Protein AF-A0A813GDP4-F1 (afdb_monomer_lite)

Foldseek 3Di:
DPPDDPDFKDKDADQAQDDDDDDDDDDQVVDPPSSVVVNVVVSVVSLCRWPPHMDMDGPDPDPVSVVVCVVPQWDFPFKDKDWDFWDAQDQQPDDDPPDPDASWDFDKDWDDGRSDIDIADTHGGDYHDIDTRPTDTDIDGHTD

Organism: Polarella glacialis (NCBI:txid89957)

pLDDT: mean 70.44, std 11.89, range [38.59, 88.81]

Structure (mmCIF, N/CA/C/O backbone):
data_AF-A0A813GDP4-F1
#
_entry.id   AF-A0A813GDP4-F1
#
loop_
_atom_site.group_PDB
_atom_site.id
_atom_site.type_symbol
_atom_site.label_atom_id
_atom_site.label_alt_id
_atom_site.label_comp_id
_atom_site.label_asym_id
_atom_site.label_entity_id
_atom_site.label_seq_id
_atom_site.pdbx_PDB_ins_code
_atom_site.Cartn_x
_atom_site.Cartn_y
_atom_site.Cartn_z
_atom_site.occupancy
_atom_site.B_iso_or_equiv
_atom_site.auth_seq_id
_atom_site.auth_comp_id
_atom_site.auth_asym_id
_atom_site.auth_atom_id
_atom_site.pdbx_PDB_model_num
ATOM 1 N N . MET A 1 1 ? -28.511 -1.896 36.172 1.00 38.59 1 MET A N 1
ATOM 2 C CA . MET A 1 1 ? -28.538 -2.500 34.826 1.00 38.59 1 MET A CA 1
ATOM 3 C C . MET A 1 1 ? -27.211 -2.159 34.181 1.00 38.59 1 MET A C 1
ATOM 5 O O . MET A 1 1 ? -27.017 -1.007 33.819 1.00 38.59 1 MET A O 1
ATOM 9 N N . GLU A 1 2 ? -26.266 -3.098 34.154 1.00 50.94 2 GLU A N 1
ATOM 10 C CA . GLU A 1 2 ? -25.053 -2.928 33.351 1.00 50.94 2 GLU A CA 1
ATOM 11 C C . GLU A 1 2 ? -25.464 -2.956 31.880 1.00 50.94 2 GLU A C 1
ATOM 13 O O . GLU A 1 2 ? -25.823 -3.997 31.333 1.00 50.94 2 GLU A O 1
ATOM 18 N N . THR A 1 3 ? -25.502 -1.790 31.246 1.00 59.31 3 THR A N 1
ATOM 19 C CA . THR A 1 3 ? -25.700 -1.687 29.804 1.00 59.31 3 THR A CA 1
ATOM 20 C C . THR A 1 3 ? -24.364 -1.962 29.136 1.00 59.31 3 THR A C 1
ATOM 22 O O . THR A 1 3 ? -23.520 -1.072 29.035 1.00 59.31 3 THR A O 1
ATOM 25 N N . TRP A 1 4 ? -24.158 -3.209 28.722 1.00 62.81 4 TRP A N 1
ATOM 26 C CA . TRP A 1 4 ? -22.991 -3.581 27.935 1.00 62.81 4 TRP A CA 1
ATOM 27 C C . TRP A 1 4 ? -23.022 -2.844 26.588 1.00 62.81 4 TRP A C 1
ATOM 29 O O . TRP A 1 4 ? -24.043 -2.899 25.891 1.00 62.81 4 TRP A O 1
ATOM 39 N N . PRO A 1 5 ? -21.945 -2.153 26.182 1.00 64.25 5 PRO A N 1
ATOM 40 C CA . PRO A 1 5 ? -21.882 -1.580 24.850 1.00 64.25 5 PRO A CA 1
ATOM 41 C C . PRO A 1 5 ? -21.805 -2.718 23.825 1.00 64.25 5 PRO A C 1
ATOM 43 O O . PRO A 1 5 ? -20.897 -3.544 23.857 1.00 64.25 5 PRO A O 1
ATOM 46 N N . VAL A 1 6 ? -22.754 -2.762 22.886 1.00 72.50 6 VAL A N 1
ATOM 47 C CA . VAL A 1 6 ? -22.784 -3.771 21.805 1.00 72.50 6 VAL A CA 1
ATOM 48 C C . VAL A 1 6 ? -21.506 -3.719 20.947 1.00 72.50 6 VAL A C 1
ATOM 50 O O . VAL A 1 6 ? -21.101 -4.722 20.367 1.00 72.50 6 VAL A O 1
ATOM 53 N N . ILE A 1 7 ? -20.836 -2.561 20.903 1.00 71.50 7 ILE A N 1
ATOM 54 C CA . ILE A 1 7 ? -19.596 -2.322 20.159 1.00 71.50 7 ILE A CA 1
ATOM 55 C C . ILE A 1 7 ? -18.480 -1.962 21.149 1.00 71.50 7 ILE A C 1
ATOM 57 O O . ILE A 1 7 ? -18.526 -0.910 21.782 1.00 71.50 7 ILE A O 1
ATOM 61 N N . GLY A 1 8 ? -17.458 -2.817 21.260 1.00 75.38 8 GLY A N 1
ATOM 62 C CA . GLY A 1 8 ? -16.308 -2.584 22.147 1.00 75.38 8 GLY A CA 1
ATOM 63 C C . GLY A 1 8 ? -15.305 -1.559 21.601 1.00 75.38 8 GLY A C 1
ATOM 64 O O . GLY A 1 8 ? -14.800 -0.715 22.345 1.00 75.38 8 GLY A O 1
ATOM 65 N N . ALA A 1 9 ? -15.052 -1.593 20.290 1.00 75.69 9 ALA A N 1
ATOM 66 C CA . ALA A 1 9 ? -14.166 -0.665 19.596 1.00 75.69 9 ALA A CA 1
ATOM 67 C C . ALA A 1 9 ? -14.539 -0.533 18.114 1.00 75.69 9 ALA A C 1
ATOM 69 O O . ALA A 1 9 ? -15.115 -1.447 17.522 1.00 75.69 9 ALA A O 1
ATOM 70 N N . VAL A 1 10 ? -14.165 0.595 17.516 1.00 80.25 10 VAL A N 1
ATOM 71 C CA . VAL A 1 10 ? -14.281 0.869 16.081 1.00 80.25 10 VAL A CA 1
ATOM 72 C C . VAL A 1 10 ? -12.882 1.098 15.533 1.00 80.25 10 VAL A C 1
ATOM 74 O O . VAL A 1 10 ? -12.156 1.949 16.037 1.00 80.25 10 VAL A O 1
ATOM 77 N N . SER A 1 11 ? -12.501 0.349 14.502 1.00 77.50 11 SER A N 1
ATOM 78 C CA . SER A 1 11 ? -11.209 0.519 13.834 1.00 77.50 11 SER A CA 1
ATOM 79 C C . SER A 1 11 ? -11.403 1.141 12.458 1.00 77.50 11 SER A C 1
ATOM 81 O O . SER A 1 11 ? -12.233 0.666 11.685 1.00 77.50 11 SER A O 1
ATOM 83 N N . LEU A 1 12 ? -10.638 2.191 12.157 1.00 82.56 12 LEU A N 1
ATOM 84 C CA . LEU A 1 12 ? -10.614 2.846 10.850 1.00 82.56 12 LEU A CA 1
ATOM 85 C C . LEU A 1 12 ? -9.235 2.697 10.208 1.00 82.56 12 LEU A C 1
ATOM 87 O O . LEU A 1 12 ? -8.206 2.925 10.847 1.00 82.56 12 LEU A O 1
ATOM 91 N N . TYR A 1 13 ? -9.232 2.349 8.925 1.00 83.25 13 TYR A N 1
ATOM 92 C CA . TYR A 1 13 ? -8.043 2.285 8.083 1.00 83.25 13 TYR A CA 1
ATOM 93 C C . TYR A 1 13 ? -8.407 2.531 6.622 1.00 83.25 13 TYR A C 1
ATOM 95 O O . TYR A 1 13 ? -9.559 2.358 6.214 1.00 83.25 13 TYR A O 1
ATOM 103 N N . PHE A 1 14 ? -7.401 2.886 5.828 1.00 82.00 14 PHE A N 1
ATOM 104 C CA . PHE A 1 14 ? -7.511 2.941 4.375 1.00 82.00 14 PHE A CA 1
ATOM 105 C C . PHE A 1 14 ? -6.767 1.762 3.736 1.00 82.00 14 PHE A C 1
ATOM 107 O O . PHE A 1 14 ? -5.661 1.407 4.142 1.00 82.00 14 PHE A O 1
ATOM 114 N N . ALA A 1 15 ? -7.358 1.154 2.705 1.00 77.38 15 ALA A N 1
ATOM 115 C CA . ALA A 1 15 ? -6.690 0.106 1.928 1.00 77.38 15 ALA A CA 1
ATOM 116 C C . ALA A 1 15 ? -5.538 0.669 1.071 1.00 77.38 15 ALA A C 1
ATOM 118 O O . ALA A 1 15 ? -4.517 0.014 0.871 1.00 77.38 15 ALA A O 1
ATOM 119 N N . SER A 1 16 ? -5.695 1.904 0.597 1.00 76.75 16 SER A N 1
ATOM 120 C CA . SER A 1 16 ? -4.721 2.655 -0.194 1.00 76.75 16 SER A CA 1
ATOM 121 C C . SER A 1 16 ? -4.725 4.119 0.242 1.00 76.75 16 SER A C 1
ATOM 123 O O . SER A 1 16 ? -5.782 4.599 0.658 1.00 76.75 16 SER A O 1
ATOM 125 N N . PRO A 1 17 ? -3.601 4.850 0.122 1.00 81.69 17 PRO A N 1
ATOM 126 C CA . PRO A 1 17 ? -3.563 6.258 0.496 1.00 81.69 17 PRO A CA 1
ATOM 127 C C . PRO A 1 17 ? -4.619 7.043 -0.301 1.00 81.69 17 PRO A C 1
ATOM 129 O O . PRO A 1 17 ? -4.648 6.936 -1.532 1.00 81.69 17 PRO A O 1
ATOM 132 N N . PRO A 1 18 ? -5.520 7.783 0.370 1.00 83.19 18 PRO A N 1
ATOM 133 C CA . PRO A 1 18 ? -6.504 8.613 -0.307 1.00 83.19 18 PRO A CA 1
ATOM 134 C C . PRO A 1 18 ? -5.807 9.723 -1.097 1.00 83.19 18 PRO A C 1
ATOM 136 O O . PRO A 1 18 ? -4.815 10.290 -0.646 1.00 83.19 18 PRO A O 1
ATOM 139 N N . ARG A 1 19 ? -6.343 10.056 -2.276 1.00 83.19 19 ARG A N 1
ATOM 140 C CA . ARG A 1 19 ? -5.902 11.233 -3.034 1.00 83.19 19 ARG A CA 1
ATOM 141 C C . ARG A 1 19 ? -6.598 12.462 -2.467 1.00 83.19 19 ARG A C 1
ATOM 143 O O . ARG A 1 19 ? -7.808 12.600 -2.636 1.00 83.19 19 ARG A O 1
ATOM 150 N N . VAL A 1 20 ? -5.847 13.324 -1.787 1.00 85.19 20 VAL A N 1
ATOM 151 C CA . VAL A 1 20 ? -6.367 14.568 -1.212 1.00 85.19 20 VAL A CA 1
ATOM 152 C C . VAL A 1 20 ? -5.765 15.752 -1.958 1.00 85.19 20 VAL A C 1
ATOM 154 O O . VAL A 1 20 ? -4.559 15.991 -1.942 1.00 85.19 20 VAL A O 1
ATOM 157 N N . GLU A 1 21 ? -6.623 16.518 -2.621 1.00 83.75 21 GLU A N 1
ATOM 158 C CA . GLU A 1 21 ? -6.240 17.779 -3.248 1.00 83.75 21 GLU A CA 1
ATOM 159 C C . GLU A 1 21 ? -6.658 18.927 -2.336 1.00 83.75 21 GLU A C 1
ATOM 161 O O . GLU A 1 21 ? -7.840 19.230 -2.180 1.00 83.75 21 GLU A O 1
ATOM 166 N N . LEU A 1 22 ? -5.672 19.547 -1.687 1.00 82.06 22 LEU A N 1
ATOM 167 C CA . LEU A 1 22 ? -5.904 20.701 -0.830 1.00 82.06 22 LEU A CA 1
ATOM 168 C C . LEU A 1 22 ? -5.856 21.974 -1.664 1.00 82.06 22 LEU A C 1
ATOM 170 O O . LEU A 1 22 ? -4.815 22.347 -2.203 1.00 82.06 22 LEU A O 1
ATOM 174 N N . GLN A 1 23 ? -6.986 22.668 -1.726 1.00 81.56 23 GLN A N 1
ATOM 175 C CA . GLN A 1 23 ? -7.045 24.012 -2.279 1.00 81.56 23 GLN A CA 1
ATOM 176 C C . GLN A 1 23 ? -6.789 25.009 -1.151 1.00 81.56 23 GLN A C 1
ATOM 178 O O . GLN A 1 23 ? -7.618 25.194 -0.262 1.00 81.56 23 GLN A O 1
ATOM 183 N N . PHE A 1 24 ? -5.616 25.637 -1.162 1.00 76.44 24 PHE A N 1
ATOM 184 C CA . PHE A 1 24 ? -5.285 26.668 -0.187 1.00 76.44 24 PHE A CA 1
ATOM 185 C C . PHE A 1 24 ? -5.822 28.019 -0.653 1.00 76.44 24 PHE A C 1
ATOM 187 O O . PHE A 1 24 ? -5.361 28.561 -1.655 1.00 76.44 24 PHE A O 1
ATOM 194 N N . SER A 1 25 ? -6.742 28.602 0.109 1.00 74.44 25 SER A N 1
ATOM 195 C CA . SER A 1 25 ? -7.086 30.021 0.003 1.00 74.44 25 SER A CA 1
ATOM 196 C C . SER A 1 25 ? -6.291 30.817 1.049 1.00 74.44 25 SER A C 1
ATOM 198 O O . SER A 1 25 ? -6.457 30.574 2.244 1.00 74.44 25 SER A O 1
ATOM 200 N N . GLY A 1 26 ? -5.428 31.758 0.635 1.00 73.88 26 GLY A N 1
ATOM 201 C CA . GLY A 1 26 ? -4.724 32.685 1.545 1.00 73.88 26 GLY A CA 1
ATOM 202 C C . GLY A 1 26 ? -3.189 32.598 1.512 1.00 73.88 26 GLY A C 1
ATOM 203 O O . GLY A 1 26 ? -2.593 32.405 0.461 1.00 73.88 26 GLY A O 1
ATOM 204 N N . LEU A 1 27 ? -2.521 32.752 2.664 1.00 62.78 27 LEU A N 1
ATOM 205 C CA . LEU A 1 27 ? -1.047 32.788 2.790 1.00 62.78 27 LEU A CA 1
ATOM 206 C C . LEU A 1 27 ? -0.282 31.642 2.084 1.00 62.78 27 LEU A C 1
ATOM 208 O O . LEU A 1 27 ? 0.754 31.925 1.480 1.00 62.78 27 LEU A O 1
ATOM 212 N N . PRO A 1 28 ? -0.745 30.373 2.081 1.00 62.69 28 PRO A N 1
ATOM 213 C CA . PRO A 1 28 ? -0.007 29.289 1.432 1.00 62.69 28 PRO A CA 1
ATOM 214 C C . PRO A 1 28 ? 0.037 29.389 -0.096 1.00 62.69 28 PRO A C 1
ATOM 216 O O . PRO A 1 28 ? 0.936 28.811 -0.703 1.00 62.69 28 PRO A O 1
ATOM 219 N N . SER A 1 29 ? -0.900 30.116 -0.719 1.00 62.50 29 SER A N 1
ATOM 220 C CA . SER A 1 29 ? -0.912 30.324 -2.173 1.00 62.50 29 SER A CA 1
ATOM 221 C C . SER A 1 29 ? 0.048 31.428 -2.621 1.00 62.50 29 SER A C 1
ATOM 223 O O . SER A 1 29 ? 0.331 31.542 -3.809 1.00 62.50 29 SER A O 1
ATOM 225 N N . GLN A 1 30 ? 0.545 32.247 -1.689 1.00 71.44 30 GLN A N 1
ATOM 226 C CA . GLN A 1 30 ? 1.454 33.360 -1.984 1.00 71.44 30 GLN A CA 1
ATOM 227 C C . GLN A 1 30 ? 2.927 32.929 -2.005 1.00 71.44 30 GLN A C 1
ATOM 229 O O . GLN A 1 30 ? 3.755 33.607 -2.608 1.00 71.44 30 GLN A O 1
ATOM 234 N N . PHE A 1 31 ? 3.257 31.789 -1.384 1.00 75.25 31 PHE A N 1
ATOM 235 C CA . PHE A 1 31 ? 4.619 31.259 -1.333 1.00 75.25 31 PHE A CA 1
ATOM 236 C C . PHE A 1 31 ? 4.784 30.058 -2.277 1.00 75.25 31 PHE A C 1
ATOM 238 O O . PHE A 1 31 ? 4.201 28.995 -2.026 1.00 75.25 31 PHE A O 1
ATOM 245 N N . PRO A 1 32 ? 5.606 30.170 -3.339 1.00 76.19 32 PRO A N 1
ATOM 246 C CA . PRO A 1 32 ? 5.857 29.056 -4.245 1.00 76.19 32 PRO A CA 1
ATOM 247 C C . PRO A 1 32 ? 6.502 27.888 -3.485 1.00 76.19 32 PRO A C 1
ATOM 249 O O . PRO A 1 32 ? 7.463 28.057 -2.737 1.00 76.19 32 PRO A O 1
ATOM 252 N N . GLY A 1 33 ? 5.946 26.687 -3.650 1.00 80.62 33 GLY A N 1
ATOM 253 C CA . GLY A 1 33 ? 6.440 25.458 -3.017 1.00 80.62 33 GLY A CA 1
ATOM 254 C C . GLY A 1 33 ? 5.916 25.174 -1.602 1.00 80.62 33 GLY A C 1
ATOM 255 O O . GLY A 1 33 ? 6.034 24.036 -1.144 1.00 80.62 33 GLY A O 1
ATOM 256 N N . LEU A 1 34 ? 5.280 26.134 -0.917 1.00 83.50 34 LEU A N 1
ATOM 257 C CA . LEU A 1 34 ? 4.672 25.873 0.396 1.00 83.50 34 LEU A CA 1
ATOM 258 C C . LEU A 1 34 ? 3.442 24.966 0.268 1.00 83.50 34 LEU A C 1
ATOM 260 O O . LEU A 1 34 ? 3.330 23.987 1.002 1.00 83.50 34 LEU A O 1
ATOM 264 N N . ALA A 1 35 ? 2.578 25.228 -0.717 1.00 83.00 35 ALA A N 1
ATOM 265 C CA . ALA A 1 35 ? 1.415 24.390 -1.009 1.00 83.00 35 ALA A CA 1
ATOM 266 C C . ALA A 1 35 ? 1.802 22.919 -1.265 1.00 83.00 35 ALA A C 1
ATOM 268 O O . ALA A 1 35 ? 1.196 22.019 -0.693 1.00 83.00 35 ALA A O 1
ATOM 269 N N . GLN A 1 36 ? 2.870 22.674 -2.036 1.00 84.00 36 GLN A N 1
ATOM 270 C CA . GLN A 1 36 ? 3.379 21.319 -2.291 1.00 84.00 36 GLN A CA 1
ATOM 271 C C . GLN A 1 36 ? 3.919 20.649 -1.024 1.00 84.00 36 GLN A C 1
ATOM 273 O O . GLN A 1 36 ? 3.691 19.461 -0.815 1.00 84.00 36 GLN A O 1
ATOM 278 N N . LYS A 1 37 ? 4.609 21.397 -0.152 1.00 87.38 37 LYS A N 1
ATOM 279 C CA . LYS A 1 37 ? 5.090 20.859 1.129 1.00 87.38 37 LYS A CA 1
ATOM 280 C C . LYS A 1 37 ? 3.944 20.484 2.064 1.00 87.38 37 LYS A C 1
ATOM 282 O O . LYS A 1 37 ? 4.013 19.432 2.692 1.00 87.38 37 LYS A O 1
ATOM 287 N N . VAL A 1 38 ? 2.905 21.314 2.156 1.00 87.06 38 VAL A N 1
ATOM 288 C CA . VAL A 1 38 ? 1.736 21.012 2.997 1.00 87.06 38 VAL A CA 1
ATOM 289 C C . VAL A 1 38 ? 0.955 19.833 2.423 1.00 87.06 38 VAL A C 1
ATOM 291 O O . VAL A 1 38 ? 0.587 18.936 3.177 1.00 87.06 38 VAL A O 1
ATOM 294 N N . GLN A 1 39 ? 0.770 19.784 1.101 1.00 87.00 39 GLN A N 1
ATOM 295 C CA . GLN A 1 39 ? 0.138 18.643 0.442 1.00 87.00 39 GLN A CA 1
ATOM 296 C C . GLN A 1 39 ? 0.924 17.348 0.699 1.00 87.00 39 GLN A C 1
ATOM 298 O O . GLN A 1 39 ? 0.346 16.378 1.173 1.00 87.00 39 GLN A O 1
ATOM 303 N N . GLY A 1 40 ? 2.252 17.367 0.543 1.00 87.31 40 GLY A N 1
ATOM 304 C CA . GLY A 1 40 ? 3.101 16.213 0.850 1.00 87.31 40 GLY A CA 1
ATOM 305 C C . GLY A 1 40 ? 3.087 15.803 2.329 1.00 87.31 40 GLY A C 1
ATOM 306 O O . GLY A 1 40 ? 3.141 14.613 2.638 1.00 87.31 40 GLY A O 1
ATOM 307 N N . ALA A 1 41 ? 2.979 16.757 3.259 1.00 88.81 41 ALA A N 1
ATOM 308 C CA . ALA A 1 41 ? 2.841 16.457 4.685 1.00 88.81 41 ALA A CA 1
ATOM 309 C C . ALA A 1 41 ? 1.505 15.762 4.999 1.00 88.81 41 ALA A C 1
ATOM 311 O O . ALA A 1 41 ? 1.464 14.819 5.789 1.00 88.81 41 ALA A O 1
ATOM 312 N N . VAL A 1 42 ? 0.426 16.202 4.352 1.00 88.06 42 VAL A N 1
ATOM 313 C CA . VAL A 1 42 ? -0.912 15.615 4.492 1.00 88.06 42 VAL A CA 1
ATOM 314 C C . VAL A 1 42 ? -0.955 14.223 3.866 1.00 88.06 42 VAL A C 1
ATOM 316 O O . VAL A 1 42 ? -1.417 13.283 4.514 1.00 88.06 42 VAL A O 1
ATOM 319 N N . ASP A 1 43 ? -0.383 14.051 2.675 1.00 87.00 43 ASP A N 1
ATOM 320 C CA . ASP A 1 43 ? -0.233 12.741 2.034 1.00 87.00 43 ASP A CA 1
ATOM 321 C C . ASP A 1 43 ? 0.572 11.777 2.921 1.00 87.00 43 ASP A C 1
ATOM 323 O O . ASP A 1 43 ? 0.195 10.616 3.090 1.00 87.00 43 ASP A O 1
ATOM 327 N N . GLY A 1 44 ? 1.643 12.263 3.5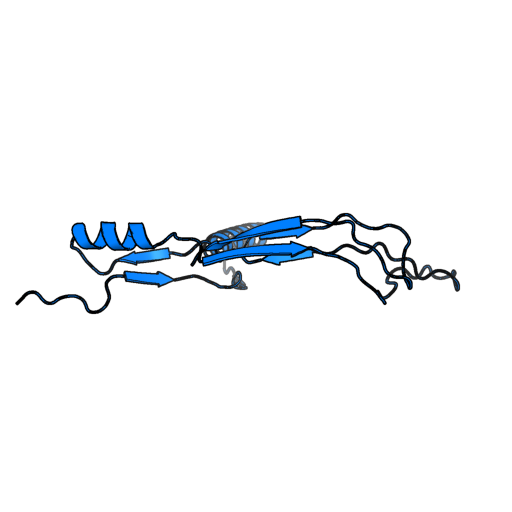60 1.00 85.44 44 GLY A N 1
ATOM 328 C CA . GLY A 1 44 ? 2.430 11.495 4.529 1.00 85.44 44 GLY A CA 1
ATOM 329 C C . GLY A 1 44 ? 1.634 11.096 5.777 1.00 85.44 44 GLY A C 1
ATOM 330 O O . GLY A 1 44 ? 1.751 9.963 6.253 1.00 85.44 44 GLY A O 1
ATOM 331 N N . MET A 1 45 ? 0.777 11.987 6.285 1.00 85.31 45 MET A N 1
ATOM 332 C CA . MET A 1 45 ? -0.119 11.687 7.405 1.00 85.31 45 MET A CA 1
ATOM 333 C C . MET A 1 45 ? -1.118 10.589 7.030 1.00 85.31 45 MET A C 1
ATOM 335 O O . MET A 1 45 ? -1.266 9.618 7.774 1.00 85.31 45 MET A O 1
ATOM 339 N N . PHE A 1 46 ? -1.745 10.680 5.858 1.00 84.25 46 PHE A N 1
ATOM 340 C CA . PHE A 1 46 ? -2.670 9.650 5.393 1.00 84.25 46 PHE A CA 1
ATOM 341 C C . PHE A 1 46 ? -1.975 8.328 5.063 1.00 84.25 46 PHE A C 1
ATOM 343 O O . PHE A 1 46 ? -2.531 7.273 5.359 1.00 84.25 46 PHE A O 1
ATOM 350 N N . ALA A 1 47 ? -0.745 8.351 4.542 1.00 80.81 47 ALA A N 1
ATOM 351 C CA . ALA A 1 47 ? 0.054 7.144 4.332 1.00 80.81 47 ALA A CA 1
ATOM 352 C C . ALA A 1 47 ? 0.310 6.380 5.645 1.00 80.81 47 ALA A C 1
ATOM 354 O O . ALA A 1 47 ? 0.375 5.149 5.644 1.00 80.81 47 ALA A O 1
ATOM 355 N N . SER A 1 48 ? 0.382 7.088 6.780 1.00 78.25 48 SER A N 1
ATOM 356 C CA . SER A 1 48 ? 0.483 6.471 8.109 1.00 78.25 48 SER A CA 1
ATOM 357 C C . SER A 1 48 ? -0.811 5.792 8.587 1.00 78.25 48 SER A C 1
ATOM 359 O O . SER A 1 48 ? -0.771 5.066 9.575 1.00 78.25 48 SER A O 1
ATOM 361 N N . TRP A 1 49 ? -1.945 6.003 7.908 1.00 78.38 49 TRP A N 1
ATOM 362 C CA . TRP A 1 49 ? -3.255 5.388 8.198 1.00 78.38 49 TRP A CA 1
ATOM 363 C C . TRP A 1 49 ? -3.667 4.328 7.165 1.00 78.38 49 TRP A C 1
ATOM 365 O O . TRP A 1 49 ? -4.810 3.861 7.154 1.00 78.38 49 TRP A O 1
ATOM 375 N N . VAL A 1 50 ? -2.747 3.974 6.269 1.00 81.25 50 VAL A N 1
ATOM 376 C CA . VAL A 1 50 ? -2.909 2.869 5.326 1.00 81.25 50 VAL A CA 1
ATOM 377 C C . VAL A 1 50 ? -2.392 1.590 5.965 1.00 81.25 50 VAL A C 1
ATOM 379 O O . VAL A 1 50 ? -1.421 1.618 6.728 1.00 81.25 50 VAL A O 1
ATOM 382 N N . LEU A 1 51 ? -2.999 0.460 5.603 1.00 76.25 51 LEU A N 1
ATOM 383 C CA . LEU A 1 51 ? -2.530 -0.864 6.007 1.00 76.25 51 LEU A CA 1
ATOM 384 C C . LEU A 1 51 ? -0.996 -1.000 5.876 1.00 76.25 51 LEU A C 1
ATOM 386 O O . LEU A 1 51 ? -0.414 -0.587 4.863 1.00 76.25 51 LEU A O 1
ATOM 390 N N . PRO A 1 52 ? -0.323 -1.580 6.888 1.00 65.75 52 PRO A N 1
ATOM 391 C CA . PRO A 1 52 ? -0.879 -2.305 8.041 1.00 65.75 52 PRO A CA 1
ATOM 392 C C . PRO A 1 52 ? -1.314 -1.415 9.222 1.00 65.75 52 PRO A C 1
ATOM 394 O O . PRO A 1 52 ? -1.657 -1.936 10.279 1.00 65.75 52 PRO A O 1
ATOM 397 N N . ASN A 1 53 ? -1.266 -0.090 9.083 1.00 74.38 53 ASN A N 1
ATOM 398 C CA . ASN A 1 53 ? -1.614 0.822 10.164 1.00 74.38 53 ASN A CA 1
ATOM 399 C C . ASN A 1 53 ? -3.125 1.090 10.173 1.00 74.38 53 ASN A C 1
ATOM 401 O O . ASN A 1 53 ? -3.690 1.530 9.173 1.00 74.38 53 ASN A O 1
ATOM 405 N N . PHE A 1 54 ? -3.766 0.879 11.322 1.00 73.06 54 PHE A N 1
ATOM 406 C CA . PHE A 1 54 ? -5.153 1.260 11.577 1.00 73.06 54 PHE A CA 1
ATOM 407 C C . PHE A 1 54 ? -5.254 2.039 12.892 1.00 73.06 54 PHE A C 1
ATOM 409 O O . PHE A 1 54 ? -4.377 1.953 13.756 1.00 73.06 54 PHE A O 1
ATOM 416 N N . LYS A 1 55 ? -6.314 2.832 13.047 1.00 76.38 55 LYS A N 1
ATOM 417 C CA . LYS A 1 55 ? -6.626 3.539 14.294 1.00 76.38 55 LYS A CA 1
ATOM 418 C C . LYS A 1 55 ? -7.842 2.897 14.943 1.00 76.38 55 LYS A C 1
ATOM 420 O O . LYS A 1 55 ? -8.919 2.908 14.353 1.00 76.38 55 LYS A O 1
ATOM 425 N N . SER A 1 56 ? -7.665 2.347 16.141 1.00 73.56 56 SER A N 1
ATOM 426 C CA . SER A 1 56 ? -8.754 1.835 16.971 1.00 73.56 56 SER A CA 1
ATOM 427 C C . SER A 1 56 ? -9.228 2.904 17.951 1.00 73.56 56 SER A C 1
ATOM 429 O O . SER A 1 56 ? -8.447 3.474 18.709 1.00 73.56 56 SER A O 1
ATOM 431 N N . PHE A 1 57 ? -10.530 3.161 17.943 1.00 79.50 57 PHE A N 1
ATOM 432 C CA . PHE A 1 57 ? -11.219 3.975 18.931 1.00 79.50 57 PHE A CA 1
ATOM 433 C C . PHE A 1 57 ? -12.025 3.053 19.833 1.00 79.50 57 PHE A C 1
ATOM 435 O O . PHE A 1 57 ? -12.923 2.343 19.376 1.00 79.50 57 PHE A O 1
ATOM 442 N N . HIS A 1 58 ? -11.706 3.059 21.120 1.00 75.62 58 HIS A N 1
ATOM 443 C CA . HIS A 1 58 ? -12.411 2.248 22.100 1.00 75.62 58 HIS A CA 1
ATOM 444 C C . HIS A 1 58 ? -13.618 3.023 22.627 1.00 75.62 58 HIS A C 1
ATOM 446 O O . HIS A 1 58 ? -13.488 4.149 23.100 1.00 75.62 58 HIS A O 1
ATOM 452 N N . LEU A 1 59 ? -14.805 2.422 22.523 1.00 72.81 59 LEU A N 1
ATOM 453 C CA . LEU A 1 59 ? -16.063 3.033 22.974 1.00 72.81 59 LEU A CA 1
ATOM 454 C C . LEU A 1 59 ? -16.415 2.640 24.418 1.00 72.81 59 LEU A C 1
ATOM 456 O O . LEU A 1 59 ? -17.409 3.102 24.974 1.00 72.81 59 LEU A O 1
ATOM 460 N N . THR A 1 60 ? -15.595 1.782 25.025 1.00 70.56 60 THR A N 1
ATOM 461 C CA . THR A 1 60 ? -15.786 1.246 26.373 1.00 70.56 60 THR A CA 1
ATOM 462 C C . THR A 1 60 ? -14.882 1.972 27.368 1.00 70.56 60 THR A C 1
ATOM 464 O O . THR A 1 60 ? -13.705 2.181 27.093 1.00 70.56 60 THR A O 1
ATOM 467 N N . ARG A 1 61 ? -15.433 2.348 28.531 1.00 65.12 61 ARG A N 1
ATOM 468 C CA . ARG A 1 61 ? -14.699 3.003 29.636 1.00 65.12 61 ARG A CA 1
ATOM 469 C C . ARG A 1 61 ? -14.066 2.023 30.629 1.00 65.12 61 ARG A C 1
ATOM 471 O O . ARG A 1 61 ? -13.405 2.452 31.563 1.00 65.12 61 ARG A O 1
ATOM 478 N N . ASP A 1 62 ? -14.316 0.732 30.455 1.00 69.75 62 ASP A N 1
ATOM 479 C CA . ASP A 1 62 ? -13.839 -0.315 31.350 1.00 69.75 62 ASP A CA 1
ATOM 480 C C . ASP A 1 62 ? -12.433 -0.786 30.935 1.00 69.75 62 ASP A C 1
ATOM 482 O O . ASP A 1 62 ? -12.239 -1.340 29.847 1.00 69.75 62 ASP A O 1
ATOM 486 N N . GLU A 1 63 ? -11.445 -0.555 31.802 1.00 66.50 63 GLU A N 1
ATOM 487 C CA . GLU A 1 63 ? -10.019 -0.822 31.554 1.00 66.50 63 GLU A CA 1
ATOM 488 C C . GLU A 1 63 ? -9.720 -2.300 31.274 1.00 66.50 63 GLU A C 1
ATOM 490 O O . GLU A 1 63 ? -8.813 -2.626 30.507 1.00 66.50 63 GLU A O 1
ATOM 495 N N . ARG A 1 64 ? -10.536 -3.219 31.803 1.00 60.81 64 ARG A N 1
ATOM 496 C CA . ARG A 1 64 ? -10.365 -4.665 31.575 1.00 60.81 64 ARG A CA 1
ATOM 497 C C . ARG A 1 64 ? -10.686 -5.081 30.137 1.00 60.81 64 ARG A C 1
ATOM 499 O O . ARG A 1 64 ? -10.047 -5.981 29.593 1.00 60.81 64 ARG A O 1
ATOM 506 N N . LEU A 1 65 ? -11.667 -4.428 29.511 1.00 61.06 65 LEU A N 1
ATOM 507 C CA . LEU A 1 65 ? -12.065 -4.692 28.122 1.00 61.06 65 LEU A CA 1
ATOM 508 C C . LEU A 1 65 ? -11.131 -4.015 27.113 1.00 61.06 65 LEU A C 1
ATOM 510 O O . LEU A 1 65 ? -10.950 -4.526 26.002 1.00 61.06 65 LEU A O 1
ATOM 514 N N . LEU A 1 66 ? -10.505 -2.908 27.517 1.00 63.62 66 LEU A N 1
ATOM 515 C CA . LEU A 1 66 ? -9.473 -2.217 26.746 1.00 63.62 66 LEU A CA 1
ATOM 516 C C . LEU A 1 66 ? -8.264 -3.137 26.511 1.00 63.62 66 LEU A C 1
ATOM 518 O O . LEU A 1 66 ? -7.922 -3.398 25.356 1.00 63.62 66 LEU A O 1
ATOM 522 N N . SER A 1 67 ? -7.723 -3.758 27.567 1.00 56.28 67 SER A N 1
ATOM 523 C CA . SER A 1 67 ? -6.554 -4.648 27.451 1.00 56.28 67 SER A CA 1
ATOM 524 C C . SER A 1 67 ? -6.794 -5.888 26.576 1.00 56.28 67 SER A C 1
ATOM 526 O O . SER A 1 67 ? -5.904 -6.309 25.839 1.00 56.28 67 SER A O 1
ATOM 528 N N . LEU A 1 68 ? -7.998 -6.474 26.606 1.00 57.69 68 LEU A N 1
ATOM 529 C CA . LEU A 1 68 ? -8.337 -7.640 25.772 1.00 57.69 68 LEU A CA 1
ATOM 530 C C . LEU A 1 68 ? -8.496 -7.283 24.287 1.00 57.69 68 LEU A C 1
ATOM 532 O O . LEU A 1 68 ? -8.220 -8.109 23.413 1.00 57.69 68 LEU A O 1
ATOM 536 N N . THR A 1 69 ? -8.949 -6.062 24.000 1.00 58.34 69 THR A N 1
ATOM 537 C CA . THR A 1 69 ? -9.124 -5.573 22.628 1.00 58.34 69 THR A CA 1
ATOM 538 C C . THR A 1 69 ? -7.780 -5.195 22.011 1.00 58.34 69 THR A C 1
ATOM 540 O O . THR A 1 69 ? -7.508 -5.577 20.874 1.00 58.34 69 THR A O 1
ATOM 543 N N . GLU A 1 70 ? -6.913 -4.518 22.768 1.00 59.28 70 GLU A N 1
ATOM 544 C CA . GLU A 1 70 ? -5.548 -4.178 22.345 1.00 59.28 70 GLU A CA 1
ATOM 545 C C . GLU A 1 70 ? -4.684 -5.429 22.123 1.00 59.28 70 GLU A C 1
ATOM 547 O O . GLU A 1 70 ? -3.960 -5.511 21.132 1.00 59.28 70 GLU A O 1
ATOM 552 N N . ALA A 1 71 ? -4.818 -6.453 22.974 1.00 53.69 71 ALA A N 1
ATOM 553 C CA . ALA A 1 71 ? -4.084 -7.711 22.823 1.00 53.69 71 ALA A CA 1
ATOM 554 C C . ALA A 1 71 ? -4.469 -8.501 21.555 1.00 53.69 71 ALA A C 1
ATOM 556 O O . ALA A 1 71 ? -3.631 -9.187 20.975 1.00 53.69 71 ALA A O 1
ATOM 557 N N . ARG A 1 72 ? -5.722 -8.394 21.087 1.00 56.28 72 ARG A N 1
ATOM 558 C CA . ARG A 1 72 ? -6.197 -9.051 19.851 1.00 56.28 72 ARG A CA 1
ATOM 559 C C . ARG A 1 72 ? -5.899 -8.259 18.578 1.00 56.28 72 ARG A C 1
ATOM 561 O O . ARG A 1 72 ? -6.059 -8.787 17.481 1.00 56.28 72 ARG A O 1
ATOM 568 N N . ALA A 1 73 ? -5.487 -7.002 18.712 1.00 57.94 73 ALA A N 1
ATOM 569 C CA . ALA A 1 73 ? -5.419 -6.046 17.616 1.00 57.94 73 ALA A CA 1
ATOM 570 C C . ALA A 1 73 ? -4.282 -6.313 16.611 1.00 57.94 73 ALA A C 1
ATOM 572 O O . ALA A 1 73 ? -4.275 -5.706 15.547 1.00 57.94 73 ALA A O 1
ATOM 573 N N . GLN A 1 74 ? -3.303 -7.176 16.912 1.00 56.47 74 GLN A N 1
ATOM 574 C CA . GLN A 1 74 ? -2.064 -7.222 16.119 1.00 56.47 74 GLN A CA 1
ATOM 575 C C . GLN A 1 74 ? -1.564 -8.604 15.701 1.00 56.47 74 GLN A C 1
ATOM 577 O O . GLN A 1 74 ? -0.393 -8.733 15.330 1.00 56.47 74 GLN A O 1
ATOM 582 N N . GLU A 1 75 ? -2.418 -9.627 15.671 1.00 63.69 75 GLU A N 1
ATOM 583 C CA . GLU A 1 75 ? -2.000 -10.881 15.045 1.00 63.69 75 GLU A CA 1
ATOM 584 C C . GLU A 1 75 ? -1.910 -10.724 13.516 1.00 63.69 75 GLU A C 1
ATOM 586 O O . GLU A 1 75 ? -2.866 -10.278 12.868 1.00 63.69 75 GLU A O 1
ATOM 591 N N . PRO A 1 76 ? -0.757 -11.058 12.906 1.00 65.25 76 PRO A N 1
ATOM 592 C CA . PRO A 1 76 ? -0.647 -11.075 11.460 1.00 65.25 76 PRO A CA 1
ATOM 593 C C . PRO A 1 76 ? -1.593 -12.132 10.885 1.00 65.25 76 PRO A C 1
ATOM 595 O O . PRO A 1 76 ? -1.551 -13.290 11.288 1.00 65.25 76 PRO A O 1
ATOM 598 N N . ILE A 1 77 ? -2.417 -11.746 9.906 1.00 74.69 77 ILE A N 1
ATOM 599 C CA . ILE A 1 77 ? -3.297 -12.683 9.187 1.00 74.69 77 ILE A CA 1
ATOM 600 C C . ILE A 1 77 ? -2.451 -13.727 8.446 1.00 74.69 77 ILE A C 1
ATOM 602 O O . ILE A 1 77 ? -2.860 -14.874 8.286 1.00 74.69 77 ILE A O 1
ATOM 606 N N . GLY A 1 78 ? -1.269 -13.327 7.972 1.00 76.50 78 GLY A N 1
ATOM 607 C CA . GLY A 1 78 ? -0.361 -14.211 7.258 1.00 76.50 78 GLY A CA 1
ATOM 608 C C . GLY A 1 78 ? 0.818 -13.474 6.640 1.00 76.50 78 GLY A C 1
ATOM 609 O O . GLY A 1 78 ? 1.037 -12.286 6.875 1.00 76.50 78 GLY A O 1
ATOM 610 N N . VAL A 1 79 ? 1.595 -14.188 5.829 1.00 80.38 79 VAL A N 1
ATOM 611 C CA . VAL A 1 79 ? 2.753 -13.631 5.123 1.00 80.38 79 VAL A CA 1
ATOM 612 C C . VAL A 1 79 ? 2.554 -13.786 3.626 1.00 80.38 79 VAL A C 1
ATOM 614 O O . VAL A 1 79 ? 2.392 -14.896 3.123 1.00 80.38 79 VAL A O 1
ATOM 617 N N . LEU A 1 80 ? 2.605 -12.671 2.905 1.00 81.25 80 LEU A N 1
ATOM 618 C CA . LEU A 1 80 ? 2.579 -12.657 1.453 1.00 81.25 80 LEU A CA 1
ATOM 619 C C . LEU A 1 80 ? 4.008 -12.712 0.922 1.00 81.25 80 LEU A C 1
ATOM 621 O O . LEU A 1 80 ? 4.789 -11.774 1.083 1.00 81.25 80 LEU A O 1
ATOM 625 N N . ARG A 1 81 ? 4.350 -13.825 0.273 1.00 83.69 81 ARG A N 1
ATOM 626 C CA . ARG A 1 81 ? 5.621 -13.982 -0.434 1.00 83.69 81 ARG A CA 1
ATOM 627 C C . ARG A 1 81 ? 5.411 -13.688 -1.911 1.00 83.69 81 ARG A C 1
ATOM 629 O O . ARG A 1 81 ? 4.836 -14.507 -2.623 1.00 83.69 81 ARG A O 1
ATOM 636 N N . VAL A 1 82 ? 5.919 -12.551 -2.375 1.00 82.19 82 VAL A N 1
ATOM 637 C CA . VAL A 1 82 ? 5.894 -12.203 -3.801 1.00 82.19 82 VAL A CA 1
ATOM 638 C C . VAL A 1 82 ? 7.249 -12.529 -4.413 1.00 82.19 82 VAL A C 1
ATOM 640 O O . VAL A 1 82 ? 8.295 -12.149 -3.880 1.00 82.19 82 VAL A O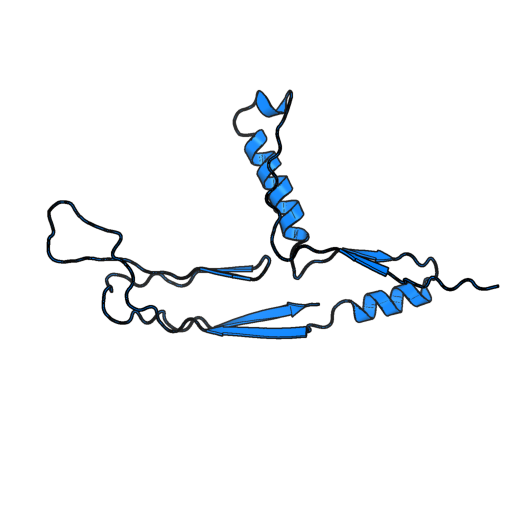 1
ATOM 643 N N . GLN A 1 83 ? 7.225 -13.250 -5.532 1.00 82.12 83 GLN A N 1
ATOM 644 C CA . GLN A 1 83 ? 8.408 -13.541 -6.329 1.00 82.12 83 GLN A CA 1
ATOM 645 C C . GLN A 1 83 ? 8.170 -13.053 -7.756 1.00 82.12 83 GLN A C 1
ATOM 647 O O . GLN A 1 83 ? 7.363 -13.619 -8.491 1.00 82.12 83 GLN A O 1
ATOM 652 N N . VAL A 1 84 ? 8.890 -12.004 -8.151 1.00 80.00 84 VAL A N 1
ATOM 653 C CA . VAL A 1 84 ? 8.894 -11.552 -9.546 1.00 80.00 84 VAL A CA 1
ATOM 654 C C . VAL A 1 84 ? 9.760 -12.519 -10.342 1.00 80.00 84 VAL A C 1
ATOM 656 O O . VAL A 1 84 ? 10.928 -12.714 -10.015 1.00 80.00 84 VAL A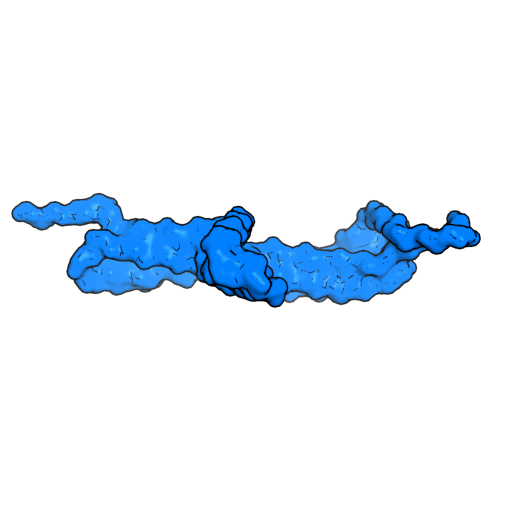 O 1
ATOM 659 N N . LEU A 1 85 ? 9.173 -13.166 -11.348 1.00 81.75 85 LEU A N 1
ATOM 660 C CA . LEU A 1 85 ? 9.868 -14.164 -12.163 1.00 81.75 85 LEU A CA 1
ATOM 661 C C . LEU A 1 85 ? 10.419 -13.546 -13.447 1.00 81.75 85 LEU A C 1
ATOM 663 O O . LEU A 1 85 ? 11.617 -13.588 -13.727 1.00 81.75 85 LEU A O 1
ATOM 667 N N . ARG A 1 86 ? 9.519 -13.019 -14.274 1.00 75.50 86 ARG A N 1
ATOM 668 C CA . ARG A 1 86 ? 9.819 -12.675 -15.658 1.00 75.50 86 ARG A CA 1
ATOM 669 C C . ARG A 1 86 ? 8.729 -11.783 -16.223 1.00 75.50 86 ARG A C 1
ATOM 671 O O . ARG A 1 86 ? 7.561 -11.963 -15.896 1.00 75.50 86 ARG A O 1
ATOM 678 N N . ALA A 1 87 ? 9.123 -10.888 -17.116 1.00 74.88 87 ALA A N 1
ATOM 679 C CA . ALA A 1 87 ? 8.208 -10.171 -17.990 1.00 74.88 87 ALA A CA 1
ATOM 680 C C . ALA A 1 87 ? 8.484 -10.582 -19.445 1.00 74.88 87 ALA A C 1
ATOM 682 O O . ALA A 1 87 ? 9.633 -10.813 -19.831 1.00 74.88 87 ALA A O 1
ATOM 683 N N . SER A 1 88 ? 7.438 -10.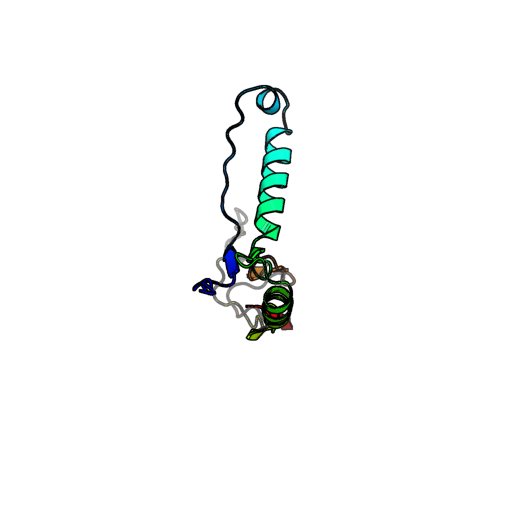714 -20.252 1.00 75.38 88 SER A N 1
ATOM 684 C CA . SER A 1 88 ? 7.514 -11.048 -21.679 1.00 75.38 88 SER A CA 1
ATOM 685 C C . SER A 1 88 ? 6.704 -10.032 -22.472 1.00 75.38 88 SER A C 1
ATOM 687 O O . SER A 1 88 ? 5.782 -9.437 -21.924 1.00 75.38 88 SER A O 1
ATOM 689 N N . HIS A 1 89 ? 7.044 -9.839 -23.749 1.00 72.06 89 HIS A N 1
ATOM 690 C CA . HIS A 1 89 ? 6.336 -8.908 -24.643 1.00 72.06 89 HIS A CA 1
ATOM 691 C C . HIS A 1 89 ? 6.240 -7.466 -24.109 1.00 72.06 89 HIS A C 1
ATOM 693 O O . HIS A 1 89 ? 5.238 -6.784 -24.293 1.00 72.06 89 HIS A O 1
ATOM 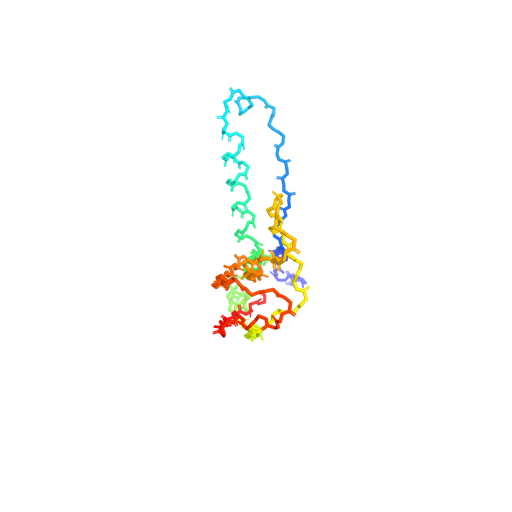699 N N . LEU A 1 90 ? 7.296 -6.993 -23.442 1.00 72.31 90 LEU A N 1
ATOM 700 C CA . LEU A 1 90 ? 7.405 -5.597 -23.026 1.00 72.31 90 LEU A CA 1
ATOM 701 C C . LEU A 1 90 ? 7.504 -4.697 -24.261 1.00 72.31 90 LEU A C 1
ATOM 703 O O . LEU A 1 90 ? 8.303 -4.966 -25.157 1.00 72.31 90 LEU A O 1
ATOM 707 N N . ALA A 1 91 ? 6.706 -3.631 -24.297 1.00 69.31 91 ALA A N 1
ATOM 708 C CA . ALA A 1 91 ? 6.778 -2.641 -25.360 1.00 69.31 91 ALA A CA 1
ATOM 709 C C . ALA A 1 91 ? 8.100 -1.864 -25.266 1.00 69.31 91 ALA A C 1
ATOM 711 O O . ALA A 1 91 ? 8.468 -1.358 -24.203 1.00 69.31 91 ALA A O 1
ATOM 712 N N . GLY A 1 92 ? 8.820 -1.766 -26.384 1.00 65.50 92 GLY A N 1
ATOM 713 C CA . GLY A 1 92 ? 10.023 -0.947 -26.473 1.00 65.50 92 GLY A CA 1
ATOM 714 C C . GLY A 1 92 ? 9.657 0.533 -26.445 1.00 65.50 92 GLY A C 1
ATOM 715 O O . GLY A 1 92 ? 9.114 1.041 -27.417 1.00 65.50 92 GLY A O 1
ATOM 716 N N . ALA A 1 93 ? 9.942 1.218 -25.338 1.00 64.25 93 ALA A N 1
ATOM 717 C CA . ALA A 1 93 ? 9.653 2.646 -25.199 1.00 64.25 93 ALA A CA 1
ATOM 718 C C . ALA A 1 93 ? 10.717 3.545 -25.856 1.00 64.25 93 ALA A C 1
ATOM 720 O O . ALA A 1 93 ? 10.417 4.679 -26.221 1.00 64.25 93 ALA A O 1
ATOM 721 N N . ASN A 1 94 ? 11.954 3.058 -26.014 1.00 58.47 94 ASN A N 1
ATOM 722 C CA . ASN A 1 94 ? 13.048 3.859 -26.553 1.00 58.47 94 ASN A CA 1
ATOM 723 C C . ASN A 1 94 ? 13.144 3.662 -28.072 1.00 58.47 94 ASN A C 1
ATOM 725 O O . ASN A 1 94 ? 13.683 2.663 -28.546 1.00 58.47 94 ASN A O 1
ATOM 729 N N . TRP A 1 95 ? 12.605 4.613 -28.832 1.00 57.50 95 TRP A N 1
ATOM 730 C CA . TRP A 1 95 ? 12.795 4.705 -30.276 1.00 57.50 95 TRP A CA 1
ATOM 731 C C . TRP A 1 95 ? 13.820 5.814 -30.541 1.00 57.50 95 TRP A C 1
ATOM 733 O O . TRP A 1 95 ? 13.539 6.994 -30.356 1.00 57.50 95 TRP A O 1
ATOM 743 N N . LEU A 1 96 ? 15.048 5.458 -30.931 1.00 57.50 96 LEU A N 1
ATOM 744 C CA . LEU A 1 96 ? 15.948 6.461 -31.502 1.00 57.50 96 LEU A CA 1
ATOM 745 C C . LEU A 1 96 ? 15.510 6.711 -32.945 1.00 57.50 96 LEU A C 1
ATOM 747 O O . LEU A 1 96 ? 15.492 5.786 -33.759 1.00 57.50 96 LEU A O 1
ATOM 751 N N . MET A 1 97 ? 15.173 7.964 -33.250 1.00 53.25 97 MET A N 1
ATOM 752 C CA . MET A 1 97 ? 14.818 8.451 -34.583 1.00 53.25 97 MET A CA 1
ATOM 753 C C . MET A 1 97 ? 16.006 8.207 -35.536 1.00 53.25 97 MET A C 1
ATOM 755 O O . MET A 1 97 ? 16.954 8.984 -35.567 1.00 53.25 97 MET A O 1
ATOM 759 N N . GLY A 1 98 ? 16.003 7.062 -36.230 1.00 58.03 98 GLY A N 1
ATOM 760 C CA . GLY A 1 98 ? 17.087 6.619 -37.121 1.00 58.03 98 GLY A CA 1
ATOM 761 C C . GLY A 1 98 ? 17.547 5.162 -36.954 1.00 58.03 98 GLY A C 1
ATOM 762 O O . GLY A 1 98 ? 18.269 4.668 -37.814 1.00 58.03 98 GLY A O 1
ATOM 763 N N . SER A 1 99 ? 17.124 4.442 -35.907 1.00 53.75 99 SER A N 1
ATOM 764 C CA . SER A 1 99 ? 17.443 3.014 -35.735 1.00 53.75 99 SER A CA 1
ATOM 765 C C . SER A 1 99 ? 16.204 2.147 -35.966 1.00 53.75 99 SER A C 1
ATOM 767 O O . SER A 1 99 ? 15.294 2.110 -35.144 1.00 53.75 99 SER A O 1
ATOM 769 N N . VAL A 1 100 ? 16.171 1.437 -37.095 1.00 54.19 100 VAL A N 1
ATOM 770 C CA . VAL A 1 100 ? 15.062 0.549 -37.505 1.00 54.19 100 VAL A CA 1
ATOM 771 C C . VAL A 1 100 ? 15.112 -0.818 -36.793 1.00 54.19 100 VAL A C 1
ATOM 773 O O . VAL A 1 100 ? 14.197 -1.622 -36.934 1.00 54.19 100 VAL A O 1
ATOM 776 N N . GLN A 1 101 ? 16.157 -1.114 -36.009 1.00 53.81 101 GLN A N 1
ATOM 777 C CA . GLN A 1 101 ? 16.505 -2.511 -35.708 1.00 53.81 101 GLN A CA 1
ATOM 778 C C . GLN A 1 101 ? 16.609 -2.894 -34.226 1.00 53.81 101 GLN A C 1
ATOM 780 O O . GLN A 1 101 ? 16.837 -4.064 -33.930 1.00 53.81 101 GLN A O 1
ATOM 785 N N . SER A 1 102 ? 16.428 -1.973 -33.275 1.00 54.03 102 SER A N 1
ATOM 786 C CA . SER A 1 102 ? 16.503 -2.333 -31.852 1.00 54.03 102 SER A CA 1
ATOM 787 C C . SER A 1 102 ? 15.511 -1.546 -31.006 1.00 54.03 102 SER A C 1
ATOM 789 O O . SER A 1 102 ? 15.774 -0.427 -30.572 1.00 54.03 102 SER A O 1
ATOM 791 N N . PHE A 1 103 ? 14.361 -2.167 -30.749 1.00 56.50 103 PHE A N 1
ATOM 792 C CA . PHE A 1 103 ? 13.463 -1.767 -29.673 1.00 56.50 103 PHE A CA 1
ATOM 793 C C . PHE A 1 103 ? 14.116 -2.159 -28.346 1.00 56.50 103 PHE A C 1
ATOM 795 O O . PHE A 1 103 ? 13.887 -3.256 -27.848 1.00 56.50 103 PHE A O 1
ATOM 802 N N . THR A 1 104 ? 14.967 -1.299 -27.786 1.00 61.62 104 THR A N 1
ATOM 803 C CA . THR A 1 104 ? 15.587 -1.542 -26.477 1.00 61.62 104 THR A CA 1
ATOM 804 C C . THR A 1 104 ? 14.768 -0.875 -25.374 1.00 61.62 104 THR A C 1
ATOM 806 O O . THR A 1 104 ? 14.281 0.246 -25.506 1.00 61.62 104 THR A O 1
ATOM 809 N N . SER A 1 105 ? 14.580 -1.584 -24.273 1.00 64.44 105 SER A N 1
ATOM 810 C CA . SER A 1 105 ? 13.925 -1.108 -23.065 1.00 64.44 105 SER A CA 1
ATOM 811 C C . SER A 1 105 ? 14.646 -1.752 -21.901 1.00 64.44 105 SER A C 1
ATOM 813 O O . SER A 1 105 ? 15.108 -2.893 -21.995 1.00 64.44 105 SER A O 1
ATOM 815 N N . ASP A 1 106 ? 14.762 -0.981 -20.831 1.00 76.62 106 ASP A N 1
ATOM 816 C CA . ASP A 1 106 ? 15.421 -1.374 -19.601 1.00 76.62 106 ASP A CA 1
ATOM 817 C C . ASP A 1 106 ? 14.331 -1.641 -18.550 1.00 76.62 106 ASP A C 1
ATOM 819 O O . ASP A 1 106 ? 14.026 -0.766 -17.730 1.00 76.62 106 ASP A O 1
ATOM 823 N N . PRO A 1 107 ? 13.643 -2.799 -18.609 1.00 77.38 107 PRO A N 1
ATOM 824 C CA . PRO A 1 107 ? 12.504 -3.062 -17.749 1.00 77.38 107 PRO A CA 1
ATOM 825 C C . PRO A 1 107 ? 12.907 -3.203 -16.283 1.00 77.38 107 PRO A C 1
ATOM 827 O O . PRO A 1 107 ? 13.934 -3.789 -15.929 1.00 77.38 107 PRO A O 1
ATOM 830 N N . TYR A 1 108 ? 12.019 -2.714 -15.425 1.00 82.62 108 TYR A N 1
ATOM 831 C CA . TYR A 1 108 ? 12.025 -2.906 -13.981 1.00 82.62 108 TYR A CA 1
ATOM 832 C C . TYR A 1 108 ? 10.576 -3.063 -13.503 1.00 82.62 108 TYR A C 1
ATOM 834 O O . TYR A 1 108 ? 9.639 -2.638 -14.177 1.00 82.62 108 TYR A O 1
ATOM 842 N N . CYS A 1 109 ? 10.384 -3.677 -12.342 1.00 83.12 109 CYS A N 1
ATOM 843 C CA . CYS A 1 109 ? 9.080 -3.854 -11.719 1.00 83.12 109 CYS A CA 1
ATOM 844 C C . CYS A 1 109 ? 9.030 -3.051 -10.415 1.00 83.12 109 CYS A C 1
ATOM 846 O O . CYS A 1 109 ? 9.998 -3.032 -9.651 1.00 83.12 109 CYS A O 1
ATOM 848 N N . ILE A 1 110 ? 7.901 -2.387 -10.172 1.00 86.69 110 ILE A N 1
ATOM 849 C CA . ILE A 1 110 ? 7.564 -1.798 -8.877 1.00 86.69 110 ILE A CA 1
ATOM 850 C C . ILE A 1 110 ? 6.440 -2.646 -8.284 1.00 86.69 110 ILE A C 1
ATOM 852 O O . ILE A 1 110 ? 5.384 -2.797 -8.892 1.00 86.69 110 ILE A O 1
ATOM 856 N N . LEU A 1 111 ? 6.683 -3.197 -7.101 1.00 85.31 111 LEU A N 1
ATOM 857 C CA . LEU A 1 111 ? 5.698 -3.890 -6.282 1.00 85.31 111 LEU A CA 1
ATOM 858 C C . LEU A 1 111 ? 5.246 -2.946 -5.170 1.00 85.31 111 LEU A C 1
ATOM 860 O O . LEU A 1 111 ? 6.079 -2.489 -4.390 1.00 85.31 111 LEU A O 1
ATOM 864 N N . GLN A 1 112 ? 3.946 -2.681 -5.078 1.00 81.12 112 GLN A N 1
ATOM 865 C CA . GLN A 1 112 ? 3.363 -1.842 -4.033 1.00 81.12 112 GLN A CA 1
ATOM 866 C C . GLN A 1 112 ? 2.300 -2.628 -3.264 1.00 81.12 112 GLN A C 1
ATOM 868 O O . GLN A 1 112 ? 1.376 -3.174 -3.864 1.00 81.12 112 GLN A O 1
ATOM 873 N N . LEU A 1 113 ? 2.441 -2.686 -1.941 1.00 77.50 113 LEU A N 1
ATOM 874 C CA . LEU A 1 113 ? 1.524 -3.362 -1.024 1.00 77.50 113 LEU A CA 1
ATOM 875 C C . LEU A 1 113 ? 1.300 -2.472 0.201 1.00 77.50 113 LEU A C 1
ATOM 877 O O . LEU A 1 113 ? 2.198 -2.298 1.026 1.00 77.50 113 LEU A O 1
ATOM 881 N N . GLY A 1 114 ? 0.101 -1.893 0.300 1.00 75.19 114 GLY A N 1
ATOM 882 C CA . GLY A 1 114 ? -0.214 -0.884 1.312 1.00 75.19 114 GLY A CA 1
ATOM 883 C C . GLY A 1 114 ? 0.767 0.289 1.236 1.00 75.19 114 GLY A C 1
ATOM 884 O O . GLY A 1 114 ? 0.928 0.909 0.184 1.00 75.19 114 GLY A O 1
ATOM 885 N N . SER A 1 115 ? 1.460 0.559 2.342 1.00 68.56 115 SER A N 1
ATOM 886 C CA . SER A 1 115 ? 2.524 1.570 2.426 1.00 68.56 115 SER A CA 1
ATOM 887 C C . SER A 1 115 ? 3.903 1.093 1.935 1.00 68.56 115 SER A C 1
ATOM 889 O O . SER A 1 115 ? 4.797 1.913 1.726 1.00 68.56 115 SER A O 1
ATOM 891 N N . SER A 1 116 ? 4.105 -0.211 1.726 1.00 74.00 116 SER A N 1
ATOM 892 C CA . SER A 1 116 ? 5.401 -0.773 1.324 1.00 74.00 116 SER A CA 1
ATOM 893 C C . SER A 1 116 ? 5.562 -0.763 -0.195 1.00 74.00 116 SER A C 1
ATOM 895 O O . SER A 1 116 ? 4.733 -1.317 -0.916 1.00 74.00 116 SER A O 1
ATOM 897 N N . THR A 1 117 ? 6.651 -0.172 -0.690 1.00 82.00 117 THR A N 1
ATOM 898 C CA . THR A 1 117 ? 6.993 -0.156 -2.121 1.00 82.00 117 THR A CA 1
ATOM 899 C C . THR A 1 117 ? 8.389 -0.725 -2.330 1.00 82.00 117 THR A C 1
ATOM 901 O O . THR A 1 117 ? 9.348 -0.263 -1.716 1.00 82.00 117 THR A O 1
ATOM 904 N N . VAL A 1 118 ? 8.518 -1.708 -3.219 1.00 83.31 118 VAL A N 1
ATOM 905 C CA . VAL A 1 118 ? 9.794 -2.332 -3.584 1.00 83.31 118 VAL A CA 1
ATOM 906 C C . VAL A 1 118 ? 10.006 -2.242 -5.081 1.00 83.31 118 VAL A C 1
ATOM 908 O O . VAL A 1 118 ? 9.121 -2.554 -5.873 1.00 83.31 118 VAL A O 1
ATOM 911 N N . ARG A 1 119 ? 11.213 -1.847 -5.475 1.00 83.88 119 ARG A N 1
ATOM 912 C CA . ARG A 1 119 ? 11.627 -1.759 -6.872 1.00 83.88 119 ARG A CA 1
ATOM 913 C C . ARG A 1 119 ? 12.665 -2.833 -7.175 1.00 83.88 119 ARG A C 1
ATOM 915 O O . ARG A 1 119 ? 13.642 -2.968 -6.443 1.00 83.88 119 ARG A O 1
ATOM 922 N N . THR A 1 120 ? 12.470 -3.580 -8.258 1.00 82.38 120 THR A N 1
ATOM 923 C CA . THR A 1 120 ? 13.465 -4.552 -8.731 1.00 82.38 120 THR A CA 1
ATOM 924 C C . THR A 1 120 ? 14.629 -3.851 -9.427 1.00 82.38 120 THR A C 1
ATOM 926 O O . THR A 1 120 ? 14.500 -2.721 -9.906 1.00 82.38 120 THR A O 1
ATOM 929 N N . SER A 1 121 ? 15.759 -4.547 -9.553 1.00 81.44 121 SER A N 1
ATOM 930 C CA . SER A 1 121 ? 16.850 -4.081 -10.405 1.00 81.44 121 SER A CA 1
ATOM 931 C C . SER A 1 121 ? 16.394 -3.951 -11.860 1.00 81.44 121 SER A C 1
ATOM 933 O O . SER A 1 121 ? 15.548 -4.705 -12.349 1.00 81.44 121 SER A O 1
ATOM 935 N N . THR A 1 122 ? 16.956 -2.956 -12.538 1.00 79.94 122 THR A N 1
ATOM 936 C CA . THR A 1 122 ? 16.737 -2.726 -13.961 1.00 79.94 122 THR A CA 1
ATOM 937 C C . THR A 1 122 ? 17.515 -3.759 -14.773 1.00 79.94 122 THR A C 1
ATOM 939 O O . THR A 1 122 ? 18.731 -3.888 -14.610 1.00 79.94 122 THR A O 1
ATOM 942 N N . VAL A 1 123 ? 16.839 -4.479 -15.668 1.00 76.62 123 VAL A N 1
ATOM 943 C CA . VAL A 1 123 ? 17.484 -5.418 -16.598 1.00 76.62 123 VAL A CA 1
ATOM 944 C C . VAL A 1 123 ? 17.815 -4.664 -17.877 1.00 76.62 123 VAL A C 1
ATOM 946 O O . VAL A 1 123 ? 16.907 -4.236 -18.575 1.00 76.62 123 VAL A O 1
ATOM 949 N N . ARG A 1 124 ? 19.104 -4.486 -18.185 1.00 68.44 124 ARG A N 1
ATOM 950 C CA . ARG A 1 124 ? 19.517 -3.723 -19.370 1.00 68.44 124 ARG A CA 1
ATOM 951 C C . ARG A 1 124 ? 19.387 -4.528 -20.664 1.00 68.44 124 ARG A C 1
ATOM 953 O O . ARG A 1 124 ? 19.804 -5.688 -20.706 1.00 68.44 124 ARG A O 1
ATOM 960 N N . GLY A 1 125 ? 18.874 -3.891 -21.718 1.00 60.16 125 GLY A N 1
ATOM 961 C CA . GLY A 1 125 ? 19.041 -4.336 -23.110 1.00 60.16 125 GLY A CA 1
ATOM 962 C C . GLY A 1 125 ? 18.337 -5.636 -23.524 1.00 60.16 125 GLY A C 1
ATOM 963 O O . GLY A 1 125 ? 18.824 -6.320 -24.424 1.00 60.16 125 GLY A O 1
ATOM 964 N N . ARG A 1 126 ? 17.216 -6.015 -22.892 1.00 55.62 126 ARG A N 1
ATOM 965 C CA . ARG A 1 126 ? 16.418 -7.190 -23.306 1.00 55.62 126 ARG A CA 1
ATOM 966 C C . ARG A 1 126 ? 14.945 -6.840 -23.481 1.00 55.62 126 ARG A C 1
ATOM 968 O O . ARG A 1 126 ? 14.230 -6.629 -22.501 1.00 55.62 126 ARG A O 1
ATOM 975 N N . VAL A 1 127 ? 14.494 -6.857 -24.733 1.00 55.41 127 VAL A N 1
ATOM 976 C CA . VAL A 1 127 ? 13.088 -6.699 -25.137 1.00 55.41 127 VAL A CA 1
ATOM 977 C C . VAL A 1 127 ? 12.768 -7.752 -26.188 1.00 55.41 127 VAL A C 1
ATOM 979 O O . VAL A 1 127 ? 13.608 -8.065 -27.025 1.00 55.41 127 VAL A O 1
ATOM 982 N N . GLY A 1 128 ? 11.572 -8.333 -26.129 1.00 49.28 128 GLY A N 1
ATOM 983 C CA . GLY A 1 128 ? 11.098 -9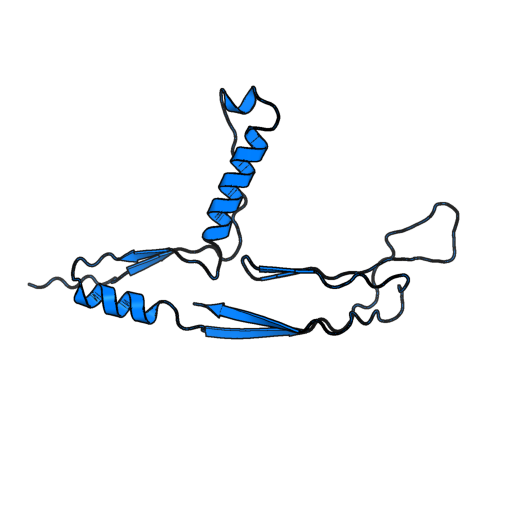.332 -27.097 1.00 49.28 128 GLY A CA 1
ATOM 984 C C . GLY A 1 128 ? 11.307 -10.786 -26.667 1.00 49.28 128 GLY A C 1
ATOM 985 O O . GLY A 1 128 ? 10.399 -11.592 -26.835 1.00 49.28 128 GLY A O 1
ATOM 986 N N . HIS A 1 129 ? 12.419 -11.112 -26.004 1.00 48.75 129 HIS A N 1
ATOM 987 C CA . HIS A 1 129 ? 12.579 -12.388 -25.301 1.00 48.75 129 HIS A CA 1
ATOM 988 C C . HIS A 1 129 ? 12.405 -12.208 -23.800 1.00 48.75 129 HIS A C 1
ATOM 990 O O . HIS A 1 129 ? 12.755 -11.180 -23.232 1.00 48.75 129 HIS A O 1
ATOM 996 N N . SER A 1 130 ? 11.849 -13.233 -23.166 1.00 48.53 130 SER A N 1
ATOM 997 C CA . SER A 1 130 ? 11.586 -13.303 -21.739 1.00 48.53 130 SER A CA 1
ATOM 998 C C . SER A 1 130 ? 12.673 -12.678 -20.850 1.00 48.53 130 SER A C 1
ATOM 1000 O O . SER A 1 130 ? 13.736 -13.271 -20.640 1.00 48.53 130 SER A O 1
ATOM 1002 N N . SER A 1 131 ? 12.391 -11.514 -20.273 1.00 54.50 131 SER A N 1
ATOM 1003 C CA . SER A 1 131 ? 13.307 -10.824 -19.370 1.00 54.50 131 SER A CA 1
ATOM 1004 C C . SER A 1 131 ? 13.171 -11.433 -17.979 1.00 54.50 131 SER A C 1
ATOM 1006 O O . SER A 1 131 ? 12.189 -11.185 -17.283 1.00 54.50 131 SER A O 1
ATOM 1008 N N . CYS A 1 132 ? 14.129 -12.279 -17.585 1.00 52.03 132 CYS A N 1
ATOM 1009 C CA . CYS A 1 132 ? 14.231 -12.793 -16.218 1.00 52.03 132 CYS A CA 1
ATOM 1010 C C . CYS A 1 132 ? 14.625 -11.643 -15.283 1.00 52.03 132 CYS A C 1
ATOM 1012 O O . CYS A 1 132 ? 15.779 -11.213 -15.271 1.00 52.03 132 CYS A O 1
ATOM 1014 N N . LEU A 1 133 ? 13.660 -11.139 -14.517 1.00 56.91 133 LEU A N 1
ATOM 1015 C CA . LEU A 1 133 ? 13.919 -10.234 -13.403 1.00 56.91 133 LEU A CA 1
ATOM 1016 C C . LEU A 1 133 ? 14.446 -11.127 -12.280 1.00 56.91 133 LEU A C 1
ATOM 1018 O O . LEU A 1 133 ? 13.693 -11.921 -11.723 1.00 56.91 133 LEU A O 1
ATOM 1022 N N . ASN A 1 134 ? 15.756 -11.106 -12.029 1.00 47.78 134 ASN A N 1
ATOM 1023 C CA . ASN A 1 134 ? 16.353 -12.035 -11.073 1.00 47.78 134 ASN A CA 1
ATOM 1024 C C . ASN A 1 134 ? 15.698 -11.894 -9.687 1.00 47.78 134 ASN A C 1
ATOM 1026 O O . ASN A 1 134 ? 15.707 -10.830 -9.075 1.00 47.78 134 ASN A O 1
ATOM 1030 N N . MET A 1 135 ? 15.125 -13.022 -9.263 1.00 51.50 135 MET A N 1
ATOM 1031 C CA . MET A 1 135 ? 14.587 -13.441 -7.970 1.00 51.50 135 MET A CA 1
ATOM 1032 C C . MET A 1 135 ? 14.722 -12.441 -6.803 1.00 51.50 135 MET A C 1
ATOM 1034 O O . MET A 1 135 ? 15.503 -12.652 -5.878 1.00 51.50 135 MET A O 1
ATOM 1038 N N . PHE A 1 136 ? 13.872 -11.412 -6.775 1.00 48.44 136 PHE A N 1
ATOM 1039 C CA . PHE A 1 136 ? 13.559 -10.715 -5.526 1.00 48.44 136 PHE A CA 1
ATOM 1040 C C . PHE A 1 136 ? 12.462 -11.493 -4.799 1.00 48.44 136 PHE A C 1
ATOM 1042 O O . PHE A 1 136 ? 11.332 -11.600 -5.275 1.00 48.44 136 PHE A O 1
ATOM 1049 N N . LYS A 1 137 ? 12.821 -12.075 -3.653 1.00 50.62 137 LYS A N 1
ATOM 1050 C CA . LYS A 1 137 ? 11.878 -12.672 -2.704 1.00 50.62 137 LYS A CA 1
ATOM 1051 C C . LYS A 1 137 ? 11.612 -11.633 -1.632 1.00 50.62 137 LYS A C 1
ATOM 1053 O O . LYS A 1 137 ? 12.487 -11.378 -0.809 1.00 50.62 137 LYS A O 1
ATOM 1058 N N . HIS A 1 138 ? 10.421 -11.051 -1.642 1.00 62.03 138 HIS A N 1
ATOM 1059 C CA . HIS A 1 138 ? 10.003 -10.163 -0.568 1.00 62.03 138 HIS A CA 1
ATOM 1060 C C . HIS A 1 138 ? 8.872 -10.827 0.215 1.00 62.03 138 HIS A C 1
ATOM 1062 O O . HIS A 1 138 ? 7.884 -11.275 -0.372 1.00 62.03 138 HIS A O 1
ATOM 1068 N N . LEU A 1 139 ? 9.073 -10.974 1.526 1.00 54.75 139 LEU A N 1
ATOM 1069 C CA . LEU A 1 139 ? 8.038 -11.416 2.453 1.00 54.75 139 LEU A CA 1
ATOM 1070 C C . LEU A 1 139 ? 7.441 -10.173 3.090 1.00 54.75 139 LEU A C 1
ATOM 1072 O O . LEU A 1 139 ? 8.147 -9.416 3.751 1.00 54.75 139 LEU A O 1
ATOM 1076 N N . ILE A 1 140 ? 6.148 -9.979 2.880 1.00 61.56 140 ILE A N 1
ATOM 1077 C CA . ILE A 1 140 ? 5.393 -8.891 3.483 1.00 61.56 140 ILE A CA 1
ATOM 1078 C C . ILE A 1 140 ? 4.440 -9.515 4.490 1.00 61.56 140 ILE A C 1
ATOM 1080 O O . ILE A 1 140 ? 3.620 -10.367 4.152 1.00 61.56 140 ILE A O 1
ATOM 1084 N N . LEU A 1 141 ? 4.588 -9.120 5.749 1.00 59.59 141 LEU A N 1
ATOM 1085 C CA . LEU A 1 141 ? 3.714 -9.546 6.829 1.00 59.59 141 LEU A CA 1
ATOM 1086 C C . LEU A 1 141 ? 2.379 -8.798 6.695 1.00 59.59 141 LEU A C 1
ATOM 1088 O O . LEU A 1 141 ? 2.340 -7.575 6.826 1.00 59.59 141 LEU A O 1
ATOM 1092 N N . ILE A 1 142 ? 1.294 -9.521 6.426 1.00 61.00 142 ILE A N 1
ATOM 1093 C CA . ILE A 1 142 ? -0.057 -8.959 6.376 1.00 61.00 142 ILE A CA 1
ATOM 1094 C C . ILE A 1 142 ? -0.602 -8.934 7.802 1.00 61.00 142 ILE A C 1
ATOM 1096 O O . ILE A 1 142 ? -0.730 -9.980 8.439 1.00 61.00 142 ILE A O 1
ATOM 1100 N N . ARG A 1 143 ? -0.942 -7.741 8.295 1.00 56.09 143 ARG A N 1
ATOM 1101 C CA . ARG A 1 143 ? -1.663 -7.546 9.560 1.00 56.09 143 ARG A CA 1
ATOM 1102 C C . ARG A 1 143 ? -3.134 -7.222 9.294 1.00 56.09 143 ARG A C 1
ATOM 1104 O O . ARG A 1 143 ? -3.456 -6.754 8.203 1.00 56.09 143 ARG A O 1
ATOM 1111 N N . LYS A 1 144 ? -3.991 -7.578 10.252 1.00 54.34 144 LYS A N 1
ATOM 1112 C CA . LYS A 1 144 ? -5.444 -7.377 10.204 1.00 54.34 144 LYS A CA 1
ATOM 1113 C C . LYS A 1 144 ? -5.829 -5.947 10.539 1.00 54.34 144 LYS A C 1
ATOM 1115 O O . LYS A 1 144 ? -5.058 -5.317 11.292 1.00 54.34 144 LYS A O 1
#

Radius of gyration: 23.72 Å; chains: 1; bounding box: 48×48×72 Å

Secondary structure (DSSP, 8-state):
-----S-SEEEE-BSS---------SHHHHSTTHHHHHHHHHHHHHHTTBTT--EEEE----HHHHHHHHHHTT-EEEEEEEE--EE-S----B--TT-SS--B-----EEEETTEEEEPPP--S--SS-EE----EEEEEEE-

InterPro domains:
  IPR035892 C2 domain superfamily [G3DSA:2.60.40.150] (60-129)
  IPR035892 C2 domain superfamily [SSF49562] (75-125)
  IPR051634 Extended Synaptotagmin [PTHR45761] (2-124)

Sequence (144 aa):
METWPVIGAVSLYFASPPRVELQFSGLPSQFPGLAQKVQGAVDGMFASWVLPNFKSFHLTRDERLLSLTEARAQEPIGVLRVQVLRASHLAGANWLMGSVQSFTSDPYCILQLGSSTVRTSTVRGRVGHSSCLNMFKHLILIRK